Protein AF-A0A7S1CGB6-F1 (afdb_monomer_lite)

Radius of gyration: 16.1 Å; chains: 1; bounding box: 37×30×49 Å

Secondary structure (DSSP, 8-state):
----TTTTT-SPPP---TTSS-HHHHHHHHHHHHHHHHHHS----B-HHHHHHH-SSS-GGG---HHHHHHHHHHHTSEEBTTTS---TTTTS-----TT--SSS-----SS--PPPPGGGGG--EES--S---PPPS-HHHHHTT-

Organism: NCBI:txid1486930

Foldseek 3Di:
DDDDLVVVVLFDPDDDQAPFALVLLVVQQRQLQSVLCLVPVDRFAFDSQLCLQAQQQFARRHHDHNVSSQVVCLVVQATAGCVQPPDDVNVVNDHRQAPPDDDDRSDDDDPPDGHHHRPVNVVGDGDRGDNDDDDPDPDPVVVVVSD

InterPro domains:
  IPR000169 Cysteine peptidase, cysteine active site [PS00139] (17-28)
  IPR000668 Peptidase C1A, papain C-terminal [PF00112] (4-138)
  IPR000668 Peptidase C1A, papain C-terminal [SM00645] (1-131)
  IPR013128 Peptidase C1A [PTHR12411] (4-136)
  IPR038765 Papain-like cysteine peptidase superfamily [SSF54001] (3-130)

pLDDT: mean 78.72, std 16.71, range [42.28, 97.88]

Structure (mmCIF, N/CA/C/O backbone):
data_AF-A0A7S1CGB6-F1
#
_entry.id   AF-A0A7S1CGB6-F1
#
loop_
_atom_site.group_PDB
_atom_site.id
_atom_site.type_symbol
_atom_site.label_atom_id
_atom_site.label_alt_id
_atom_site.label_comp_id
_atom_site.label_asym_id
_atom_site.label_entity_id
_atom_site.label_seq_id
_atom_site.pdbx_PDB_ins_code
_atom_site.Cartn_x
_atom_site.Cartn_y
_atom_site.Cartn_z
_atom_site.occupancy
_atom_site.B_iso_or_equiv
_atom_site.auth_seq_id
_atom_site.auth_comp_id
_atom_site.auth_asym_id
_atom_site.auth_atom_id
_atom_site.pdbx_PDB_model_num
ATOM 1 N N . ALA A 1 1 ? -8.938 12.361 27.024 1.00 67.75 1 ALA A N 1
ATOM 2 C CA . ALA A 1 1 ? -9.051 10.953 26.597 1.00 67.75 1 ALA A CA 1
ATOM 3 C C . ALA A 1 1 ? -8.016 10.731 25.507 1.00 67.75 1 ALA A C 1
ATOM 5 O O . ALA A 1 1 ? -7.739 11.686 24.797 1.00 67.75 1 ALA A O 1
ATOM 6 N N . PHE A 1 2 ? -7.416 9.547 25.440 1.00 73.81 2 PHE A N 1
ATOM 7 C CA . PHE A 1 2 ? -6.453 9.165 24.403 1.00 73.81 2 PHE A CA 1
ATOM 8 C C . PHE A 1 2 ? -7.144 8.182 23.454 1.00 73.81 2 PHE A C 1
ATOM 10 O O . PHE A 1 2 ? -7.940 7.363 23.919 1.00 73.81 2 PHE A O 1
ATOM 17 N N . LEU A 1 3 ? -6.884 8.298 22.153 1.00 80.88 3 LEU A N 1
ATOM 18 C CA . LEU A 1 3 ? -7.487 7.455 21.127 1.00 80.88 3 LEU A CA 1
ATOM 19 C C . LEU A 1 3 ? -6.487 6.398 20.634 1.00 80.88 3 LEU A C 1
ATOM 21 O O . LEU A 1 3 ? -5.438 6.737 20.099 1.00 80.88 3 LEU A O 1
ATOM 25 N N . ASN A 1 4 ? -6.844 5.113 20.742 1.00 86.25 4 ASN A N 1
ATOM 26 C CA . ASN A 1 4 ? -6.055 4.003 20.200 1.00 86.25 4 ASN A CA 1
ATOM 27 C C . ASN A 1 4 ? -6.819 3.260 19.097 1.00 86.25 4 ASN A C 1
ATOM 29 O O . ASN A 1 4 ? -7.701 2.453 19.382 1.00 86.25 4 ASN A O 1
ATOM 33 N N . TRP A 1 5 ? -6.454 3.485 17.835 1.00 88.19 5 TRP A N 1
ATOM 34 C CA . TRP A 1 5 ? -7.093 2.832 16.688 1.00 88.19 5 TRP A CA 1
ATOM 35 C C . TRP A 1 5 ? -6.955 1.310 16.662 1.00 88.19 5 TRP A C 1
ATOM 37 O O . TRP A 1 5 ? -7.847 0.629 16.157 1.00 88.19 5 TRP A O 1
ATOM 47 N N . THR A 1 6 ? -5.880 0.771 17.235 1.00 91.94 6 THR A N 1
ATOM 48 C CA . THR A 1 6 ? -5.677 -0.677 17.334 1.00 91.94 6 THR A CA 1
ATOM 49 C C . THR A 1 6 ? -6.714 -1.303 18.263 1.00 91.94 6 THR A C 1
ATOM 51 O O . THR A 1 6 ? -7.324 -2.309 17.915 1.00 91.94 6 THR A O 1
ATOM 54 N N . GLU A 1 7 ? -6.989 -0.673 19.410 1.00 91.00 7 GLU A N 1
ATOM 55 C CA . GLU A 1 7 ? -8.046 -1.116 20.337 1.00 91.00 7 GLU A CA 1
ATOM 56 C C . GLU A 1 7 ? -9.452 -0.958 19.743 1.00 91.00 7 GLU A C 1
ATOM 58 O O . GLU A 1 7 ? -10.358 -1.704 20.102 1.00 91.00 7 GLU A O 1
ATOM 63 N N . GLN A 1 8 ? -9.630 -0.025 18.803 1.00 88.56 8 GLN A N 1
ATOM 64 C CA . GLN A 1 8 ? -10.879 0.148 18.055 1.00 88.56 8 GLN A CA 1
ATOM 65 C C . GLN A 1 8 ? -11.043 -0.858 16.901 1.00 88.56 8 GLN A C 1
ATOM 67 O O . GLN A 1 8 ? -12.071 -0.837 16.229 1.00 88.56 8 GLN A O 1
ATOM 72 N N . GLY A 1 9 ? -10.053 -1.723 16.646 1.00 90.94 9 GLY A N 1
ATOM 73 C CA . GLY A 1 9 ? -10.088 -2.704 15.557 1.00 90.94 9 GLY A CA 1
ATOM 74 C C . GLY A 1 9 ? -9.845 -2.117 14.163 1.00 90.94 9 GLY A C 1
ATOM 75 O O . GLY A 1 9 ? -10.137 -2.779 13.174 1.00 90.94 9 GLY A O 1
ATOM 76 N N . ALA A 1 10 ? -9.311 -0.895 14.071 1.00 91.31 10 ALA A N 1
ATOM 77 C CA . ALA A 1 10 ? -9.093 -0.181 12.809 1.00 91.31 10 ALA A CA 1
ATOM 78 C C . ALA A 1 10 ? -7.680 -0.361 12.223 1.00 91.31 10 ALA A C 1
ATOM 80 O O . ALA A 1 10 ? -7.328 0.321 11.264 1.00 91.31 10 ALA A O 1
ATOM 81 N N . VAL A 1 11 ? -6.853 -1.223 12.821 1.00 94.81 11 VAL A N 1
ATOM 82 C CA . VAL A 1 11 ? -5.447 -1.425 12.443 1.00 94.81 11 VAL A CA 1
ATOM 83 C C . VAL A 1 11 ? -5.205 -2.916 12.251 1.00 94.81 11 VAL A C 1
ATOM 85 O O . VAL A 1 11 ? -5.482 -3.712 13.151 1.00 94.81 11 VAL A O 1
ATOM 88 N N . THR A 1 12 ? -4.709 -3.302 11.076 1.00 95.94 12 THR A N 1
ATOM 89 C CA . THR A 1 12 ? -4.321 -4.687 10.774 1.00 95.94 12 THR A CA 1
ATOM 90 C C . THR A 1 12 ? -3.123 -5.126 11.622 1.00 95.94 12 THR A C 1
ATOM 92 O O . THR A 1 12 ? -2.436 -4.290 12.215 1.00 95.94 12 THR A O 1
ATOM 95 N N . PRO A 1 13 ? -2.812 -6.435 11.682 1.00 96.88 13 PRO A N 1
ATOM 96 C CA . PRO A 1 13 ? -1.550 -6.891 12.251 1.00 96.88 13 PRO A CA 1
ATOM 97 C C . PRO A 1 13 ? -0.346 -6.171 11.632 1.00 96.88 13 PRO A C 1
ATOM 99 O O . PRO A 1 13 ? -0.371 -5.784 10.462 1.00 96.88 13 PRO A O 1
ATOM 102 N N . VAL A 1 14 ? 0.715 -6.019 12.425 1.00 96.50 14 VAL A N 1
ATOM 103 C CA . VAL A 1 14 ? 1.993 -5.473 11.954 1.00 96.50 14 VAL A CA 1
ATOM 104 C C . VAL A 1 14 ? 2.534 -6.353 10.823 1.00 96.50 14 VAL A C 1
ATOM 106 O O . VAL A 1 14 ? 2.574 -7.576 10.961 1.00 96.50 14 VAL A O 1
ATOM 109 N N . LYS A 1 15 ? 2.960 -5.719 9.727 1.00 95.75 15 LYS A N 1
ATOM 110 C CA . LYS A 1 15 ? 3.550 -6.362 8.545 1.00 95.75 15 LYS A CA 1
ATOM 111 C C . LYS A 1 15 ? 5.062 -6.066 8.458 1.00 95.75 15 LYS A C 1
ATOM 113 O O . LYS A 1 15 ? 5.546 -5.165 9.144 1.00 95.75 15 LYS A O 1
ATOM 118 N N . ASP A 1 16 ? 5.797 -6.803 7.619 1.00 95.75 16 ASP A N 1
ATOM 119 C CA . ASP A 1 16 ? 7.249 -6.640 7.414 1.00 95.75 16 ASP A CA 1
ATOM 120 C C . ASP A 1 16 ? 7.569 -6.318 5.946 1.00 95.75 16 ASP A C 1
ATOM 122 O O . ASP A 1 16 ? 7.330 -7.126 5.049 1.00 95.75 16 ASP A O 1
ATOM 126 N N . GLN A 1 17 ? 8.121 -5.127 5.702 1.00 93.00 17 GLN A N 1
ATOM 127 C CA . GLN A 1 17 ? 8.501 -4.683 4.360 1.00 93.00 17 GLN A CA 1
ATOM 128 C C . GLN A 1 17 ? 9.827 -5.288 3.871 1.00 93.00 17 GLN A C 1
ATOM 130 O O . GLN A 1 17 ? 10.140 -5.174 2.684 1.00 93.00 17 GLN A O 1
ATOM 135 N N . GLY A 1 18 ? 10.612 -5.916 4.749 1.00 92.88 18 GLY A N 1
ATOM 136 C CA . GLY A 1 18 ? 11.963 -6.381 4.458 1.00 92.88 18 GLY A CA 1
ATOM 137 C C . GLY A 1 18 ? 12.970 -5.234 4.330 1.00 92.88 18 GLY A C 1
ATOM 138 O O . GLY A 1 18 ? 12.861 -4.193 4.976 1.00 92.88 18 GLY A O 1
ATOM 139 N N . THR A 1 19 ? 13.987 -5.419 3.490 1.00 87.50 19 THR A N 1
ATOM 140 C CA . THR A 1 19 ? 15.095 -4.455 3.320 1.00 87.50 19 THR A CA 1
ATOM 141 C C . THR A 1 19 ? 14.895 -3.477 2.160 1.00 87.50 19 THR A C 1
ATOM 143 O O . THR A 1 19 ? 15.791 -2.687 1.858 1.00 87.50 19 THR A O 1
ATOM 146 N N . VAL A 1 20 ? 13.733 -3.517 1.506 1.00 86.25 20 VAL A N 1
ATOM 147 C CA . VAL A 1 20 ? 13.410 -2.690 0.338 1.00 86.25 20 VAL A CA 1
ATOM 148 C C . VAL A 1 20 ? 12.700 -1.389 0.722 1.00 86.25 20 VAL A C 1
ATOM 150 O O . VAL A 1 20 ? 12.086 -1.266 1.783 1.00 86.25 20 VAL A O 1
ATOM 153 N N . GLY A 1 21 ? 12.762 -0.400 -0.167 1.00 89.81 21 GLY A N 1
ATOM 154 C CA . GLY A 1 21 ? 12.162 0.925 -0.019 1.00 89.81 21 GLY A CA 1
ATOM 155 C C . GLY A 1 21 ? 10.664 0.977 -0.321 1.00 89.81 21 GLY A C 1
ATOM 156 O O . GLY A 1 21 ? 10.220 1.914 -0.971 1.00 89.81 21 GLY A O 1
ATOM 157 N N . SER A 1 22 ? 9.878 0.002 0.136 1.00 93.75 22 SER A N 1
ATOM 158 C CA . SER A 1 22 ? 8.421 -0.063 -0.079 1.00 93.75 22 SER A CA 1
ATOM 159 C C . SER A 1 22 ? 7.595 0.574 1.049 1.00 93.75 22 SER A C 1
ATOM 161 O O . SER A 1 22 ? 6.371 0.518 1.014 1.00 93.75 22 SER A O 1
ATOM 163 N N . CYS A 1 23 ? 8.220 1.229 2.039 1.00 96.69 23 CYS A N 1
ATOM 164 C CA . CYS A 1 23 ? 7.528 1.831 3.195 1.00 96.69 23 CYS A CA 1
ATOM 165 C C . CYS A 1 23 ? 6.382 2.785 2.818 1.00 96.69 23 CYS A C 1
ATOM 167 O O . CYS A 1 23 ? 5.400 2.908 3.549 1.00 96.69 23 CYS A O 1
ATOM 169 N N . TRP A 1 24 ? 6.494 3.453 1.672 1.00 96.25 24 TRP A N 1
ATOM 170 C CA . TRP A 1 24 ? 5.459 4.322 1.123 1.00 96.25 24 TRP A CA 1
ATOM 171 C C . TRP A 1 24 ? 4.173 3.549 0.802 1.00 96.25 24 TRP A C 1
ATOM 173 O O . TRP A 1 24 ? 3.086 4.046 1.098 1.00 96.25 24 TRP A O 1
ATOM 183 N N . ALA A 1 25 ? 4.283 2.321 0.286 1.00 96.31 25 ALA A N 1
ATOM 184 C CA . ALA A 1 25 ? 3.150 1.444 0.017 1.00 96.31 25 ALA A CA 1
ATOM 185 C C . ALA A 1 25 ? 2.478 1.012 1.328 1.00 96.31 25 ALA A C 1
ATOM 187 O O . ALA A 1 25 ? 1.278 1.217 1.474 1.00 96.31 25 ALA A O 1
ATOM 188 N N . PHE A 1 26 ? 3.257 0.559 2.320 1.00 97.88 26 PHE A N 1
ATOM 189 C CA . PHE A 1 26 ? 2.760 0.179 3.656 1.00 97.88 26 PHE A CA 1
ATOM 190 C C . PHE A 1 26 ? 2.069 1.342 4.380 1.00 97.88 26 PHE A C 1
ATOM 192 O O . PHE A 1 26 ? 1.013 1.186 4.990 1.00 97.88 26 PHE A O 1
ATOM 199 N N . SER A 1 27 ? 2.643 2.546 4.300 1.00 96.31 27 SER A N 1
ATOM 200 C CA . SER A 1 27 ? 2.018 3.745 4.865 1.00 96.31 27 SER A CA 1
ATOM 201 C C . SER A 1 27 ? 0.697 4.093 4.172 1.00 96.31 27 SER A C 1
ATOM 203 O O . SER A 1 27 ? -0.181 4.687 4.801 1.00 96.31 27 SER A O 1
ATOM 205 N N . THR A 1 28 ? 0.573 3.784 2.883 1.00 95.81 28 THR A N 1
ATOM 206 C CA . THR A 1 28 ? -0.616 4.076 2.076 1.00 95.81 28 THR A CA 1
ATOM 207 C C . THR A 1 28 ? -1.722 3.074 2.372 1.00 95.81 28 THR A C 1
ATOM 209 O O . THR A 1 28 ? -2.834 3.485 2.706 1.00 95.81 28 THR A O 1
ATOM 212 N N . THR A 1 29 ? -1.422 1.774 2.303 1.00 96.44 29 THR A N 1
ATOM 213 C CA . THR A 1 29 ? -2.376 0.701 2.608 1.00 96.44 29 THR A CA 1
ATOM 214 C C . THR A 1 29 ? -2.901 0.846 4.027 1.00 96.44 29 THR A C 1
ATOM 216 O O . THR A 1 29 ? -4.106 1.006 4.178 1.00 96.44 29 THR A O 1
ATOM 219 N N . GLY A 1 30 ? -2.039 0.966 5.043 1.00 95.25 30 GLY A N 1
ATOM 220 C CA . GLY A 1 30 ? -2.476 1.103 6.439 1.00 95.25 30 GLY A CA 1
ATOM 221 C C . GLY A 1 30 ? -3.420 2.288 6.681 1.00 95.25 30 GLY A C 1
ATOM 222 O O . GLY A 1 30 ? -4.368 2.202 7.464 1.00 95.25 30 GLY A O 1
ATOM 223 N N . ASN A 1 31 ? -3.224 3.400 5.963 1.00 93.62 31 ASN A N 1
ATOM 224 C CA . ASN A 1 31 ? -4.149 4.528 6.023 1.00 93.62 31 ASN A CA 1
ATOM 225 C C . ASN A 1 31 ? -5.516 4.191 5.403 1.00 93.62 31 ASN A C 1
ATOM 227 O O . ASN A 1 31 ? -6.556 4.436 6.022 1.00 93.62 31 ASN A O 1
ATOM 231 N N . ILE A 1 32 ? -5.511 3.626 4.193 1.00 93.56 32 ILE A N 1
ATOM 232 C CA . ILE A 1 32 ? -6.731 3.247 3.473 1.00 93.56 32 ILE A CA 1
ATOM 233 C C . ILE A 1 32 ? -7.506 2.185 4.254 1.00 93.56 32 ILE A C 1
ATOM 235 O O . ILE A 1 32 ? -8.719 2.313 4.377 1.00 93.56 32 ILE A O 1
ATOM 239 N N . GLU A 1 33 ? -6.832 1.177 4.805 1.00 94.62 33 GLU A N 1
ATOM 240 C CA . GLU A 1 33 ? -7.425 0.119 5.629 1.00 94.62 33 GLU A CA 1
ATOM 241 C C . GLU A 1 33 ? -8.172 0.717 6.833 1.00 94.62 33 GLU A C 1
ATOM 243 O O . GLU A 1 33 ? -9.342 0.402 7.062 1.00 94.62 33 GLU A O 1
ATOM 248 N N . GLY A 1 34 ? -7.553 1.665 7.547 1.00 91.69 34 GLY A N 1
ATOM 249 C CA . GLY A 1 34 ? -8.193 2.359 8.667 1.00 91.69 34 GLY A CA 1
ATOM 250 C C . GLY A 1 34 ? -9.394 3.218 8.247 1.00 91.69 34 GLY A C 1
ATOM 251 O O . GLY A 1 34 ? -10.443 3.198 8.896 1.00 91.69 34 GLY A O 1
ATOM 252 N N . GLN A 1 35 ? -9.290 3.950 7.132 1.00 89.19 35 GLN A N 1
ATOM 253 C CA . GLN A 1 35 ? -10.422 4.707 6.575 1.00 89.19 35 GLN A CA 1
ATOM 254 C C . GLN A 1 35 ? -11.561 3.790 6.111 1.00 89.19 35 GLN A C 1
ATOM 256 O O . GLN A 1 35 ? -12.740 4.095 6.318 1.00 89.19 35 GLN A O 1
ATOM 261 N N . TRP A 1 36 ? -11.216 2.655 5.507 1.00 88.38 36 TRP A N 1
ATOM 262 C CA . TRP A 1 36 ? -12.162 1.643 5.065 1.00 88.38 36 TRP A CA 1
ATOM 263 C C . TRP A 1 36 ? -12.929 1.061 6.251 1.00 88.38 36 TRP A C 1
ATOM 265 O O . TRP A 1 36 ? -14.164 1.062 6.229 1.00 88.38 36 TRP A O 1
ATOM 275 N N . PHE A 1 37 ? -12.215 0.688 7.318 1.00 90.25 37 PHE A N 1
ATOM 276 C CA . PHE A 1 37 ? -12.806 0.225 8.570 1.00 90.25 37 PHE A CA 1
ATOM 277 C C . PHE A 1 37 ? -13.752 1.263 9.173 1.00 90.25 37 PHE A C 1
ATOM 279 O O . PHE A 1 37 ? -14.865 0.934 9.575 1.00 90.25 37 PHE A O 1
ATOM 286 N N . LEU A 1 38 ? -13.367 2.539 9.203 1.00 85.94 38 LEU A N 1
ATOM 287 C CA . LEU A 1 38 ? -14.223 3.581 9.770 1.00 85.94 38 LEU A CA 1
ATOM 288 C C . LEU A 1 38 ? -15.584 3.682 9.085 1.00 85.94 38 LEU A C 1
ATOM 290 O O . LEU A 1 38 ? -16.597 3.867 9.770 1.00 85.94 38 LEU A O 1
ATOM 294 N N . LYS A 1 39 ? -15.593 3.540 7.758 1.00 84.88 39 LYS A N 1
ATOM 295 C CA . LYS A 1 39 ? -16.787 3.661 6.923 1.00 84.88 39 LYS A CA 1
ATOM 296 C C . LYS A 1 39 ? -17.624 2.380 6.877 1.00 84.88 39 LYS A C 1
ATOM 298 O O . LYS A 1 39 ? -18.847 2.478 6.904 1.00 84.88 39 LYS A O 1
ATOM 303 N N . HIS A 1 40 ? -16.994 1.209 6.812 1.00 85.62 40 HIS A N 1
ATOM 304 C CA . HIS A 1 40 ? -17.687 -0.066 6.564 1.00 85.62 40 HIS A CA 1
ATOM 305 C C . HIS A 1 40 ? -17.730 -0.992 7.782 1.00 85.62 40 HIS A C 1
ATOM 307 O O . HIS A 1 40 ? -18.460 -1.977 7.767 1.00 85.62 40 HIS A O 1
ATOM 313 N N . LYS A 1 41 ? -16.990 -0.660 8.847 1.00 87.75 41 LYS A N 1
ATOM 314 C CA . LYS A 1 41 ? -16.818 -1.471 10.065 1.00 87.75 41 LYS A CA 1
ATOM 315 C C . LYS A 1 41 ? -16.234 -2.862 9.797 1.00 87.75 41 LYS A C 1
ATOM 317 O O . LYS A 1 41 ? -16.392 -3.770 10.606 1.00 87.75 41 LYS A O 1
ATOM 322 N N . GLU A 1 42 ? -15.530 -2.999 8.679 1.00 89.06 42 GLU A N 1
ATOM 323 C CA . GLU A 1 42 ? -14.830 -4.206 8.263 1.00 89.06 42 GLU A CA 1
ATOM 324 C C . GLU A 1 42 ? -13.347 -3.882 8.090 1.00 89.06 42 GLU A C 1
ATOM 326 O O . GLU A 1 42 ? -12.991 -2.940 7.379 1.00 89.06 42 GLU A O 1
ATOM 331 N N . LEU A 1 43 ? -12.487 -4.633 8.782 1.00 92.50 43 LEU A N 1
ATOM 332 C CA . LEU A 1 43 ? -11.043 -4.477 8.674 1.00 92.50 43 LEU A CA 1
ATOM 333 C C . LEU A 1 43 ? -10.536 -5.401 7.568 1.00 92.50 43 LEU A C 1
ATOM 335 O O . LEU A 1 43 ? -10.489 -6.619 7.736 1.00 92.50 43 LEU A O 1
ATOM 339 N N . THR A 1 44 ? -10.153 -4.807 6.446 1.00 94.38 44 THR A N 1
ATOM 340 C CA . THR A 1 44 ? -9.683 -5.520 5.257 1.00 94.38 44 THR A CA 1
ATOM 341 C C . THR A 1 44 ? -8.200 -5.239 5.073 1.00 94.38 44 THR A C 1
ATOM 343 O O . THR A 1 44 ? -7.834 -4.076 4.986 1.00 94.38 44 THR A O 1
ATOM 346 N N . SER A 1 45 ? -7.360 -6.274 4.991 1.00 97.06 45 SER A N 1
ATOM 347 C CA . SER A 1 45 ? -5.933 -6.115 4.674 1.00 97.06 45 SER A CA 1
ATOM 348 C C . SER A 1 45 ? -5.746 -5.930 3.168 1.00 97.06 45 SER A C 1
ATOM 350 O O . SER A 1 45 ? -6.126 -6.806 2.388 1.00 97.06 45 SER A O 1
ATOM 352 N N . LEU A 1 46 ? -5.155 -4.813 2.759 1.00 97.19 46 LEU A N 1
ATOM 353 C CA . LEU A 1 46 ? -4.897 -4.429 1.372 1.00 97.19 46 LEU A CA 1
ATOM 354 C C . LEU A 1 46 ? -3.460 -4.760 0.960 1.00 97.19 46 LEU A C 1
ATOM 356 O O . LEU A 1 46 ? -2.582 -4.874 1.810 1.00 97.19 46 LEU A O 1
ATOM 360 N N . SER A 1 47 ? -3.254 -4.918 -0.348 1.00 95.81 47 SER A N 1
ATOM 361 C CA . SER A 1 47 ? -1.977 -5.318 -0.940 1.00 95.81 47 SER A CA 1
ATOM 362 C C . SER A 1 47 ? -1.022 -4.140 -1.103 1.00 95.81 47 SER A C 1
ATOM 364 O O . SER A 1 47 ? -1.256 -3.235 -1.911 1.00 95.81 47 SER A O 1
ATOM 366 N N . GLU A 1 48 ? 0.098 -4.183 -0.387 1.00 96.25 48 GLU A N 1
ATOM 367 C CA . GLU A 1 48 ? 1.232 -3.293 -0.636 1.00 96.25 48 GLU A CA 1
ATOM 368 C C . GLU A 1 48 ? 1.919 -3.613 -1.962 1.00 96.25 48 GLU A C 1
ATOM 370 O O . GLU A 1 48 ? 2.356 -2.708 -2.674 1.00 96.25 48 GLU A O 1
ATOM 375 N N . GLU A 1 49 ? 1.994 -4.897 -2.313 1.00 92.62 49 GLU A N 1
ATOM 376 C CA . GLU A 1 49 ? 2.673 -5.356 -3.523 1.00 92.62 49 GLU A CA 1
ATOM 377 C C . GLU A 1 49 ? 2.025 -4.787 -4.780 1.00 92.62 49 GLU A C 1
ATOM 379 O O . GLU A 1 49 ? 2.727 -4.412 -5.709 1.00 92.62 49 GLU A O 1
ATOM 384 N N . TYR A 1 50 ? 0.699 -4.635 -4.803 1.00 91.38 50 TYR A N 1
ATOM 385 C CA . TYR A 1 50 ? 0.021 -4.012 -5.933 1.00 91.38 50 TYR A CA 1
ATOM 386 C C . TYR A 1 50 ? 0.464 -2.558 -6.145 1.00 91.38 50 TYR A C 1
ATOM 388 O O . TYR A 1 50 ? 0.607 -2.128 -7.284 1.00 91.38 50 TYR A O 1
ATOM 396 N N . LEU A 1 51 ? 0.732 -1.795 -5.080 1.00 92.12 51 LEU A N 1
ATOM 397 C CA . LEU A 1 51 ? 1.312 -0.456 -5.225 1.00 92.12 51 LEU A CA 1
ATOM 398 C C . LEU A 1 51 ? 2.749 -0.545 -5.750 1.00 92.12 51 LEU A C 1
ATOM 400 O O . LEU A 1 51 ? 3.089 0.151 -6.703 1.00 92.12 51 LEU A O 1
ATOM 404 N N . VAL A 1 52 ? 3.559 -1.446 -5.187 1.00 89.88 52 VAL A N 1
ATOM 405 C CA . VAL A 1 52 ? 4.958 -1.661 -5.596 1.00 89.88 52 VAL A CA 1
ATOM 406 C C . VAL A 1 52 ? 5.081 -2.078 -7.068 1.00 89.88 52 VAL A C 1
ATOM 408 O O . VAL A 1 52 ? 5.982 -1.603 -7.760 1.00 89.88 52 VAL A O 1
ATOM 411 N N . ASP A 1 53 ? 4.182 -2.938 -7.549 1.00 85.12 53 ASP A N 1
ATOM 412 C CA . ASP A 1 53 ? 4.179 -3.488 -8.906 1.00 85.12 53 ASP A CA 1
ATOM 413 C C . ASP A 1 53 ? 3.510 -2.572 -9.941 1.00 85.12 53 ASP A C 1
ATOM 415 O O . ASP A 1 53 ? 3.863 -2.618 -11.127 1.00 85.12 53 ASP A O 1
ATOM 419 N N . CYS A 1 54 ? 2.490 -1.807 -9.532 1.00 85.81 54 CYS A N 1
ATOM 420 C CA . CYS A 1 54 ? 1.527 -1.225 -10.467 1.00 85.81 54 CYS A CA 1
ATOM 421 C C . CYS A 1 54 ? 1.412 0.294 -10.431 1.00 85.81 54 CYS A C 1
ATOM 423 O O . CYS A 1 54 ? 0.867 0.832 -11.402 1.00 85.81 54 CYS A O 1
ATOM 425 N N . ASP A 1 55 ? 1.883 0.978 -9.381 1.00 88.19 55 ASP A N 1
ATOM 426 C CA . ASP A 1 55 ? 1.950 2.441 -9.384 1.00 88.19 55 ASP A CA 1
ATOM 427 C C . ASP A 1 55 ? 3.050 2.891 -10.358 1.00 88.19 55 ASP A C 1
ATOM 429 O O . ASP A 1 55 ? 4.231 2.643 -10.112 1.00 88.19 55 ASP A O 1
ATOM 433 N N . PRO A 1 56 ? 2.698 3.544 -11.481 1.00 83.25 56 PRO A N 1
ATOM 434 C CA . PRO A 1 56 ? 3.686 3.947 -12.471 1.00 83.25 56 PRO A CA 1
ATOM 435 C C . PRO A 1 56 ? 4.448 5.221 -12.075 1.00 83.25 56 PRO A C 1
ATOM 437 O O . PRO A 1 56 ? 5.370 5.617 -12.785 1.00 83.25 56 PRO A O 1
ATOM 440 N N . THR A 1 57 ? 4.009 5.909 -11.019 1.00 86.12 57 THR A N 1
ATOM 441 C CA . THR A 1 57 ? 4.522 7.221 -10.601 1.00 86.12 57 THR A CA 1
ATOM 442 C C . THR A 1 57 ? 5.694 7.079 -9.642 1.00 86.12 57 THR A C 1
ATOM 444 O O . THR A 1 57 ? 6.636 7.870 -9.689 1.00 86.12 57 THR A O 1
ATOM 447 N N . ASP A 1 58 ? 5.614 6.082 -8.764 1.00 87.00 58 ASP A N 1
ATOM 448 C CA . ASP A 1 58 ? 6.627 5.781 -7.764 1.00 87.00 58 ASP A CA 1
ATOM 449 C C . ASP A 1 58 ? 7.624 4.722 -8.269 1.00 87.00 58 ASP A C 1
ATOM 451 O O . ASP A 1 58 ? 7.506 4.154 -9.356 1.00 87.00 58 ASP A O 1
ATOM 455 N N . CYS A 1 59 ? 8.671 4.481 -7.485 1.00 84.56 59 CYS A N 1
ATOM 456 C CA . CYS A 1 59 ? 9.821 3.672 -7.875 1.00 84.56 59 CYS A CA 1
ATOM 457 C C . CYS A 1 59 ? 9.781 2.240 -7.322 1.00 84.56 59 CYS A C 1
ATOM 459 O O . CYS A 1 59 ? 10.837 1.629 -7.128 1.00 84.56 59 CYS A O 1
ATOM 461 N N . GLY A 1 60 ? 8.597 1.697 -7.027 1.00 84.75 60 GLY A N 1
ATOM 462 C CA . GLY A 1 60 ? 8.451 0.353 -6.468 1.00 84.75 60 GLY A CA 1
ATOM 463 C C . GLY A 1 60 ? 9.312 0.150 -5.213 1.00 84.75 60 GLY A C 1
ATOM 464 O O . GLY A 1 60 ? 9.209 0.886 -4.229 1.00 84.75 60 GLY A O 1
ATOM 465 N N . VAL A 1 61 ? 10.214 -0.833 -5.273 1.00 85.38 61 VAL A N 1
ATOM 466 C CA . VAL A 1 61 ? 11.148 -1.192 -4.188 1.00 85.38 61 VAL A CA 1
ATOM 467 C C . VAL A 1 61 ? 12.257 -0.164 -3.928 1.00 85.38 61 VAL A C 1
ATOM 469 O O . VAL A 1 61 ? 12.977 -0.296 -2.940 1.00 85.38 61 VAL A O 1
ATOM 472 N N . PHE A 1 62 ? 12.425 0.850 -4.781 1.00 84.25 62 PHE A N 1
ATOM 473 C CA . PHE A 1 62 ? 13.459 1.881 -4.619 1.00 84.25 62 PHE A CA 1
ATOM 474 C C . PHE A 1 62 ? 12.955 3.147 -3.914 1.00 84.25 62 PHE A C 1
ATOM 476 O O . PHE A 1 62 ? 13.754 4.033 -3.615 1.00 84.25 62 PHE A O 1
ATOM 483 N N . GLY A 1 63 ? 11.654 3.239 -3.631 1.00 86.12 63 GLY A N 1
ATOM 484 C CA . GLY A 1 63 ? 11.050 4.379 -2.948 1.00 86.12 63 GLY A CA 1
ATOM 485 C C . GLY A 1 63 ? 9.778 4.878 -3.620 1.00 86.12 63 GLY A C 1
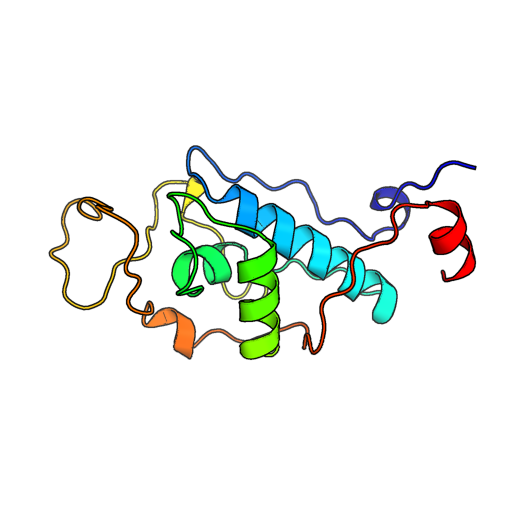ATOM 486 O O . GLY A 1 63 ? 9.422 4.468 -4.720 1.00 86.12 63 GLY A O 1
ATOM 487 N N . GLY A 1 64 ? 9.104 5.799 -2.947 1.00 89.69 64 GLY A N 1
ATOM 488 C CA . GLY A 1 64 ? 7.863 6.394 -3.419 1.00 89.69 64 GLY A CA 1
ATOM 489 C C . GLY A 1 64 ? 7.289 7.351 -2.389 1.00 89.69 64 GLY A C 1
ATOM 490 O O . GLY A 1 64 ? 7.838 7.501 -1.290 1.00 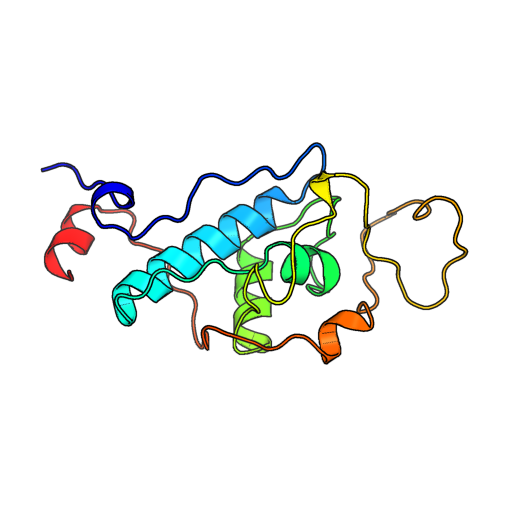89.69 64 GLY A O 1
ATOM 491 N N . TYR A 1 65 ? 6.182 7.998 -2.736 1.00 93.69 65 TYR A N 1
ATOM 492 C CA . TYR A 1 65 ? 5.498 8.935 -1.856 1.00 93.69 65 TYR A CA 1
ATOM 493 C C . TYR A 1 65 ? 4.035 8.529 -1.682 1.00 93.69 65 TYR A C 1
ATOM 495 O O . TYR A 1 65 ? 3.307 8.467 -2.668 1.00 93.69 65 TYR A O 1
ATOM 503 N N . PRO A 1 66 ? 3.531 8.387 -0.439 1.00 94.44 66 PRO A N 1
ATOM 504 C CA . PRO A 1 66 ? 2.140 7.994 -0.205 1.00 94.44 66 PRO A CA 1
ATOM 505 C C . PRO A 1 66 ? 1.096 8.838 -0.951 1.00 94.44 66 PRO A C 1
ATOM 507 O O . PRO A 1 66 ? 0.053 8.333 -1.346 1.00 94.44 66 PRO A O 1
ATOM 510 N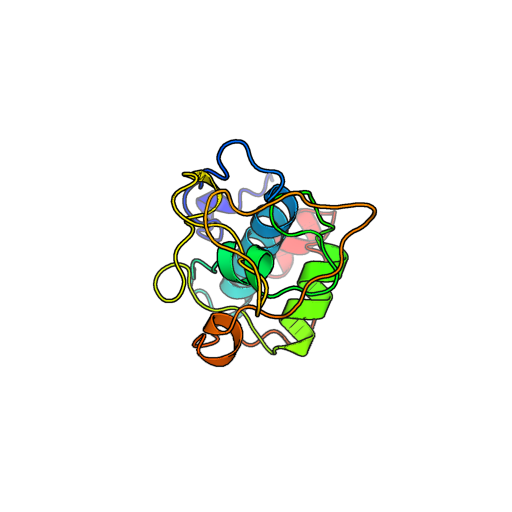 N . VAL A 1 67 ? 1.370 10.126 -1.193 1.00 91.62 67 VAL A N 1
ATOM 511 C CA . VAL A 1 67 ? 0.469 11.003 -1.961 1.00 91.62 67 VAL A CA 1
ATOM 512 C C . VAL A 1 67 ? 0.251 10.532 -3.405 1.00 91.62 67 VAL A C 1
ATO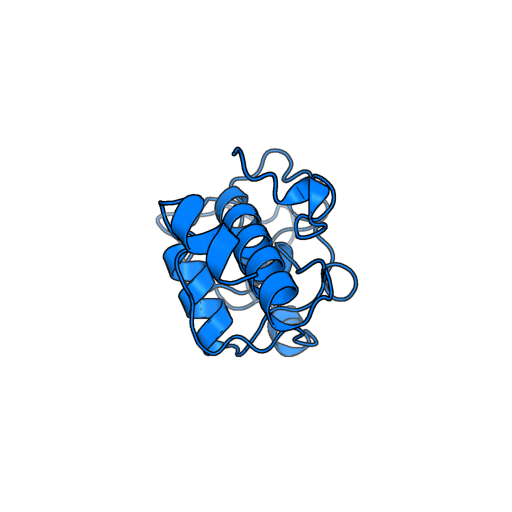M 514 O O . VAL A 1 67 ? -0.874 10.618 -3.900 1.00 91.62 67 VAL A O 1
ATOM 517 N N . ASN A 1 68 ? 1.289 10.003 -4.056 1.00 92.25 68 ASN A N 1
ATOM 518 C CA . ASN A 1 68 ? 1.202 9.446 -5.405 1.00 92.25 68 ASN A CA 1
ATOM 519 C C . ASN A 1 68 ? 0.402 8.141 -5.372 1.00 92.25 68 ASN A C 1
ATOM 521 O O . ASN A 1 68 ? -0.576 8.000 -6.105 1.00 92.25 68 ASN A O 1
ATOM 525 N N . ALA A 1 69 ? 0.724 7.270 -4.417 1.00 93.69 69 ALA A N 1
ATOM 526 C CA . ALA A 1 69 ? 0.033 6.008 -4.190 1.00 93.69 69 ALA A CA 1
ATOM 527 C C . ALA A 1 69 ? -1.473 6.180 -3.919 1.00 93.69 69 ALA A C 1
ATOM 529 O O . ALA A 1 69 ? -2.297 5.444 -4.466 1.00 93.69 69 ALA A O 1
ATOM 530 N N . PHE A 1 70 ? -1.868 7.187 -3.129 1.00 94.25 70 PHE A N 1
ATOM 531 C CA . PHE A 1 70 ? -3.280 7.524 -2.926 1.00 94.25 70 PHE A CA 1
ATOM 532 C C . PHE A 1 70 ? -3.953 7.941 -4.236 1.00 94.25 70 PHE A C 1
ATOM 534 O O . PHE A 1 70 ? -5.060 7.486 -4.528 1.00 94.25 70 PHE A O 1
ATOM 541 N N . ALA A 1 71 ? -3.303 8.794 -5.035 1.00 92.00 71 ALA A N 1
ATOM 542 C CA . ALA A 1 71 ? -3.835 9.224 -6.326 1.00 92.00 71 ALA A CA 1
ATOM 543 C C . ALA A 1 71 ? -3.985 8.040 -7.296 1.00 92.00 71 ALA A C 1
ATOM 545 O O . ALA A 1 71 ? -5.015 7.922 -7.964 1.00 92.00 71 ALA A O 1
ATOM 546 N N . PHE A 1 72 ? -3.007 7.132 -7.320 1.00 91.50 72 PHE A N 1
ATOM 547 C CA . PHE A 1 72 ? -3.064 5.897 -8.093 1.00 91.50 72 PHE A CA 1
ATOM 548 C C . PHE A 1 72 ? -4.221 4.991 -7.647 1.00 91.50 72 PHE A C 1
ATOM 550 O O . PHE A 1 72 ? -5.025 4.575 -8.483 1.00 91.50 72 PHE A O 1
ATOM 557 N N . ALA A 1 73 ? -4.364 4.737 -6.342 1.00 93.00 73 ALA A N 1
ATOM 558 C CA . ALA A 1 73 ? -5.443 3.918 -5.788 1.00 93.00 73 ALA A CA 1
ATOM 559 C C . ALA A 1 73 ? -6.833 4.482 -6.137 1.00 93.00 73 ALA A C 1
ATOM 561 O O . ALA A 1 73 ? -7.726 3.734 -6.537 1.00 93.00 73 ALA A O 1
ATOM 562 N N . ILE A 1 74 ? -7.005 5.809 -6.062 1.00 91.00 74 ILE A N 1
ATOM 563 C CA . ILE A 1 74 ? -8.239 6.493 -6.484 1.00 91.00 74 ILE A CA 1
ATOM 564 C C . ILE A 1 74 ? -8.477 6.308 -7.986 1.00 91.00 74 ILE A C 1
ATOM 566 O O . ILE A 1 74 ? -9.586 5.976 -8.397 1.00 91.00 74 ILE A O 1
ATOM 570 N N . ALA A 1 75 ? -7.448 6.500 -8.816 1.00 89.94 75 ALA A N 1
ATOM 571 C CA . ALA A 1 75 ? -7.563 6.375 -10.268 1.00 89.94 75 ALA A CA 1
ATOM 572 C C . ALA A 1 75 ? -7.892 4.941 -10.717 1.00 89.94 75 ALA A C 1
ATOM 574 O O . ALA A 1 75 ? -8.611 4.752 -11.698 1.00 89.94 75 ALA A O 1
ATOM 575 N N . LYS A 1 76 ? -7.389 3.928 -10.001 1.00 88.31 76 LYS A N 1
ATOM 576 C CA . LYS A 1 76 ? -7.751 2.519 -10.210 1.00 88.31 76 LYS A CA 1
ATOM 577 C C . LYS A 1 76 ? -9.115 2.159 -9.629 1.00 88.31 76 LYS A C 1
ATOM 579 O O . LYS A 1 76 ? -9.694 1.165 -10.052 1.00 88.31 76 LYS A O 1
ATOM 584 N N . GLY A 1 77 ? -9.639 2.976 -8.719 1.00 89.06 77 GLY A N 1
ATOM 585 C CA . GLY A 1 77 ? -10.912 2.745 -8.053 1.00 89.06 77 GLY A CA 1
ATOM 586 C C . GLY A 1 77 ? -10.827 1.719 -6.927 1.00 89.06 77 GLY A C 1
ATOM 587 O O . GLY A 1 77 ? -11.829 1.071 -6.656 1.00 89.06 77 GLY A O 1
ATOM 588 N N . GLY A 1 78 ? -9.666 1.554 -6.286 1.00 90.88 78 GLY A N 1
ATOM 589 C CA . GLY A 1 78 ? -9.453 0.614 -5.181 1.00 90.88 78 GLY A CA 1
ATOM 590 C C . GLY A 1 78 ? -8.090 -0.078 -5.212 1.00 90.88 78 GLY A C 1
ATOM 591 O O . GLY A 1 78 ? -7.267 0.177 -6.094 1.00 90.88 78 GLY A O 1
ATOM 592 N N . LEU A 1 79 ? -7.872 -0.973 -4.246 1.00 94.31 79 LEU A N 1
ATOM 593 C CA . LEU A 1 79 ? -6.680 -1.821 -4.135 1.00 94.31 79 LEU A CA 1
ATOM 594 C C . LEU A 1 79 ? -7.100 -3.279 -3.900 1.00 94.31 79 LEU A C 1
ATOM 596 O O . LEU A 1 79 ? -8.079 -3.525 -3.202 1.00 94.31 79 LEU A O 1
ATOM 600 N N . PRO A 1 80 ? -6.396 -4.277 -4.449 1.00 94.44 80 PRO A N 1
ATOM 601 C CA . PRO A 1 80 ? -6.678 -5.667 -4.112 1.00 94.44 80 PRO A CA 1
ATOM 602 C C . PRO A 1 80 ? -6.359 -5.958 -2.640 1.00 94.44 80 PRO A C 1
ATOM 604 O O . PRO A 1 80 ? -5.632 -5.209 -1.979 1.00 94.44 80 PRO A O 1
ATOM 607 N N . THR A 1 81 ? -6.898 -7.064 -2.125 1.00 95.25 81 THR A N 1
ATOM 608 C CA . THR A 1 81 ? -6.519 -7.543 -0.789 1.00 95.25 81 THR A CA 1
ATOM 609 C C . THR A 1 81 ? -5.132 -8.152 -0.792 1.00 95.25 81 THR A C 1
ATOM 611 O O . THR A 1 81 ? -4.660 -8.648 -1.813 1.00 95.25 81 THR A O 1
ATOM 614 N N . GLU A 1 82 ? -4.520 -8.191 0.386 1.00 95.00 82 GLU A N 1
ATOM 615 C CA . GLU A 1 82 ? -3.276 -8.927 0.610 1.00 95.00 82 GLU A CA 1
ATOM 616 C C . GLU A 1 82 ? -3.425 -10.422 0.274 1.00 95.00 82 GLU A C 1
ATOM 618 O O . GLU A 1 82 ? -2.501 -11.047 -0.228 1.00 95.00 82 GLU A O 1
ATOM 623 N N . ALA A 1 83 ? -4.607 -11.008 0.489 1.00 92.19 83 ALA A N 1
ATOM 624 C CA . ALA A 1 83 ? -4.861 -12.405 0.134 1.00 92.19 83 ALA A CA 1
ATOM 625 C C . ALA A 1 83 ? -4.902 -12.631 -1.389 1.00 92.19 83 ALA A C 1
ATOM 627 O O . ALA A 1 83 ? -4.406 -13.649 -1.872 1.00 92.19 83 ALA A O 1
ATOM 628 N N . ASP A 1 84 ? -5.487 -11.689 -2.136 1.00 88.94 84 ASP A N 1
ATOM 629 C CA . ASP A 1 84 ? -5.612 -11.766 -3.596 1.00 88.94 84 ASP A CA 1
ATOM 630 C C . ASP A 1 84 ? -4.294 -11.401 -4.309 1.00 88.94 84 ASP A C 1
ATOM 632 O O . ASP A 1 84 ? -4.020 -11.905 -5.400 1.00 88.94 84 ASP A O 1
ATOM 636 N N . TYR A 1 85 ? -3.476 -10.531 -3.705 1.00 90.19 85 TYR A N 1
ATOM 637 C CA . TYR A 1 85 ? -2.188 -10.085 -4.243 1.00 90.19 85 TYR A CA 1
ATOM 638 C C . TYR A 1 85 ? -1.132 -9.981 -3.119 1.00 90.19 85 TYR A C 1
ATOM 640 O O . TYR A 1 85 ? -0.873 -8.883 -2.623 1.00 90.19 85 TYR A O 1
ATOM 648 N N . PRO A 1 86 ? -0.518 -11.108 -2.709 1.00 91.50 86 PRO A N 1
ATOM 649 C CA . PRO A 1 86 ? 0.376 -11.149 -1.549 1.00 91.50 86 PRO A CA 1
ATOM 650 C C . PRO A 1 86 ? 1.704 -10.418 -1.745 1.00 91.50 86 PRO A C 1
ATOM 652 O O . PRO A 1 86 ? 2.260 -10.411 -2.846 1.00 91.50 86 PRO A O 1
ATOM 655 N N . TYR A 1 87 ? 2.245 -9.894 -0.647 1.00 92.12 87 TYR A N 1
ATOM 656 C CA . TYR A 1 87 ? 3.561 -9.271 -0.582 1.00 92.12 87 TYR A CA 1
ATOM 657 C C . TYR A 1 87 ? 4.702 -10.280 -0.720 1.00 92.12 87 TYR A C 1
ATOM 659 O O . TYR A 1 87 ? 4.757 -11.298 -0.028 1.00 92.12 87 TYR A O 1
ATOM 667 N N . CYS A 1 88 ? 5.641 -9.986 -1.618 1.00 87.69 88 CYS A N 1
ATOM 668 C CA . CYS A 1 88 ? 6.815 -10.821 -1.890 1.00 87.69 88 CYS A CA 1
ATOM 669 C C . CYS A 1 88 ? 8.087 -10.009 -2.192 1.00 87.69 88 CYS A C 1
ATOM 671 O O . CYS A 1 88 ? 9.188 -10.564 -2.181 1.00 87.69 88 CYS A O 1
ATOM 673 N N . SER A 1 89 ? 7.976 -8.692 -2.397 1.00 86.69 89 SER A N 1
ATOM 674 C CA . SER A 1 89 ? 9.127 -7.819 -2.643 1.00 86.69 89 SER A CA 1
ATOM 675 C C . SER A 1 89 ? 10.104 -7.780 -1.462 1.00 86.69 89 SER A C 1
ATOM 677 O O . SER A 1 89 ? 11.319 -7.710 -1.649 1.00 86.69 89 SER A O 1
ATOM 679 N N . GLY A 1 90 ? 9.596 -7.861 -0.227 1.00 83.94 90 GLY A N 1
ATOM 680 C CA . GLY A 1 90 ? 10.423 -7.812 0.984 1.00 83.94 90 GLY A CA 1
ATOM 681 C C . GLY A 1 90 ? 11.240 -9.072 1.255 1.00 83.94 90 GLY A C 1
ATOM 682 O O . GLY A 1 90 ? 12.286 -8.989 1.899 1.00 83.94 90 GLY A O 1
ATOM 683 N N . THR A 1 91 ? 10.796 -10.226 0.753 1.00 79.62 91 THR A N 1
ATOM 684 C CA . THR A 1 91 ? 11.528 -11.495 0.884 1.00 79.62 91 THR A CA 1
ATOM 685 C C . THR A 1 91 ? 12.567 -11.679 -0.222 1.00 79.62 91 THR A C 1
ATOM 687 O O . THR A 1 91 ? 13.435 -12.543 -0.112 1.00 79.62 91 THR A O 1
ATOM 690 N N . GLY A 1 92 ? 12.511 -10.849 -1.272 1.00 70.69 92 GLY A N 1
ATOM 691 C CA . GLY A 1 92 ? 13.318 -11.000 -2.482 1.00 70.69 92 GLY A CA 1
ATOM 692 C C . GLY A 1 92 ? 12.835 -12.131 -3.396 1.00 70.69 92 GLY A C 1
ATOM 693 O O . GLY A 1 92 ? 13.508 -12.445 -4.377 1.00 70.69 92 GLY A O 1
ATOM 694 N N . ASP A 1 93 ? 11.677 -12.732 -3.095 1.00 69.69 93 ASP A N 1
ATOM 695 C CA . ASP A 1 93 ? 11.078 -13.808 -3.895 1.00 69.69 93 ASP A CA 1
ATOM 696 C C . ASP A 1 93 ? 10.390 -13.273 -5.158 1.00 69.69 93 ASP A C 1
ATOM 698 O O . ASP A 1 93 ? 10.141 -14.018 -6.111 1.00 69.69 93 ASP A O 1
ATOM 702 N N . CYS A 1 94 ? 10.08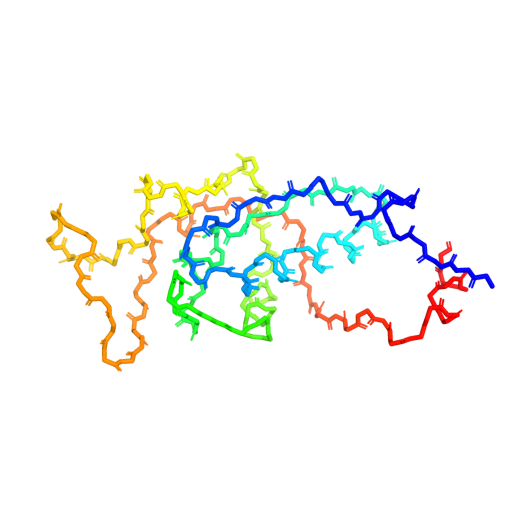6 -11.975 -5.185 1.00 69.88 94 CYS A N 1
ATOM 703 C CA . CYS A 1 94 ? 9.621 -11.283 -6.371 1.00 69.88 94 CYS A CA 1
ATOM 704 C C . CYS A 1 94 ? 10.188 -9.861 -6.437 1.00 69.88 94 CYS A C 1
ATOM 706 O O . CYS A 1 94 ? 10.507 -9.249 -5.426 1.00 69.88 94 CYS A O 1
ATOM 708 N N . TYR A 1 95 ? 10.311 -9.342 -7.652 1.00 63.47 95 TYR A N 1
ATOM 709 C CA . TYR A 1 95 ? 10.507 -7.920 -7.910 1.00 63.47 95 TYR A CA 1
ATOM 710 C C . TYR A 1 95 ? 9.670 -7.557 -9.142 1.00 63.47 95 TYR A C 1
ATOM 712 O O . TYR A 1 95 ? 9.556 -8.409 -10.040 1.00 63.47 95 TYR A O 1
ATOM 720 N N . PRO A 1 96 ? 9.138 -6.324 -9.242 1.00 58.03 96 PRO A N 1
ATOM 721 C CA . PRO A 1 96 ? 8.453 -5.857 -10.440 1.00 58.03 96 PRO A CA 1
ATOM 722 C C . PRO A 1 96 ? 9.369 -6.012 -11.654 1.00 58.03 96 PRO A C 1
ATOM 724 O O . PRO A 1 96 ? 10.357 -5.299 -11.823 1.00 58.03 96 PRO A O 1
ATOM 727 N N . CYS A 1 97 ? 9.069 -6.989 -12.505 1.00 52.06 97 CYS A N 1
ATOM 728 C CA . CYS A 1 97 ? 9.792 -7.192 -13.751 1.00 52.06 97 CYS A CA 1
ATOM 729 C C . CYS A 1 97 ? 9.061 -6.421 -14.849 1.00 52.06 97 CYS A C 1
ATOM 731 O O . CYS A 1 97 ? 7.941 -6.778 -15.214 1.00 52.06 97 CYS A O 1
ATOM 733 N N . MET A 1 98 ? 9.697 -5.372 -15.379 1.00 51.44 98 MET A N 1
ATOM 734 C CA . MET A 1 98 ? 9.188 -4.661 -16.554 1.00 51.44 98 MET A CA 1
ATOM 735 C C . MET A 1 98 ? 9.021 -5.626 -17.736 1.00 51.44 98 MET A C 1
ATOM 737 O O . MET A 1 98 ? 9.815 -6.562 -17.902 1.00 51.44 98 MET A O 1
ATOM 741 N N . ALA A 1 99 ? 8.009 -5.386 -18.575 1.00 43.81 99 ALA A N 1
ATOM 742 C CA . ALA A 1 99 ? 7.867 -6.096 -19.842 1.00 43.81 99 ALA A CA 1
ATOM 743 C C . ALA A 1 99 ? 9.154 -5.932 -20.683 1.00 43.81 99 ALA A C 1
ATOM 745 O O . ALA A 1 99 ? 9.719 -4.845 -20.750 1.00 43.81 99 ALA A O 1
ATOM 746 N N . ASP A 1 100 ? 9.622 -7.033 -21.280 1.00 48.47 100 ASP A N 1
ATOM 747 C CA . ASP A 1 100 ? 10.798 -7.143 -22.167 1.00 48.47 100 ASP A CA 1
ATOM 748 C C . ASP A 1 100 ? 12.216 -7.181 -21.537 1.00 48.47 100 ASP A C 1
ATOM 750 O O . ASP A 1 100 ? 13.209 -7.170 -22.267 1.00 48.47 100 ASP A O 1
ATOM 754 N N . HIS A 1 101 ? 12.374 -7.341 -20.214 1.00 46.19 101 HIS A N 1
ATOM 755 C CA . HIS A 1 101 ? 13.706 -7.458 -19.577 1.00 46.19 101 HIS A CA 1
ATOM 756 C C . HIS A 1 101 ? 14.292 -8.895 -19.529 1.00 46.19 101 HIS A C 1
ATOM 758 O O . HIS A 1 101 ? 13.571 -9.871 -19.330 1.00 46.19 101 HIS A O 1
ATOM 764 N N . ASN A 1 102 ? 15.628 -9.026 -19.643 1.00 46.69 102 ASN A N 1
ATOM 765 C CA . ASN A 1 102 ? 16.430 -10.250 -19.403 1.00 46.69 102 ASN A CA 1
ATOM 766 C C . ASN A 1 102 ? 16.797 -10.346 -17.895 1.00 46.69 102 ASN A C 1
ATOM 768 O O . ASN A 1 102 ? 17.649 -9.596 -17.427 1.00 46.69 102 ASN A O 1
ATOM 772 N N . LYS A 1 103 ? 15.976 -10.970 -17.035 1.00 48.59 103 LYS A N 1
ATOM 773 C CA . LYS A 1 103 ? 15.780 -12.396 -16.651 1.00 48.59 103 LYS A CA 1
ATOM 774 C C . LYS A 1 103 ? 16.721 -13.033 -15.610 1.00 48.59 103 LYS A C 1
ATOM 776 O O . LYS A 1 103 ? 16.307 -14.040 -15.050 1.00 48.59 103 LYS A O 1
ATOM 781 N N . THR A 1 104 ? 17.891 -12.483 -15.262 1.00 42.28 104 THR A N 1
ATOM 782 C CA . THR A 1 104 ? 18.799 -13.160 -14.290 1.00 42.28 104 THR A CA 1
ATOM 783 C C . THR A 1 104 ? 19.113 -12.429 -12.979 1.00 42.28 104 THR A C 1
ATOM 785 O O . THR A 1 104 ? 19.721 -13.050 -12.114 1.00 42.28 104 THR A O 1
ATOM 788 N N . GLN A 1 105 ? 18.680 -11.179 -12.765 1.00 45.03 105 GLN A N 1
ATOM 789 C CA . GLN A 1 105 ? 18.905 -10.459 -11.489 1.00 45.03 105 GLN A CA 1
ATOM 790 C C . GLN A 1 105 ? 17.816 -9.445 -11.065 1.00 45.03 105 GLN A C 1
ATOM 792 O O . GLN A 1 105 ? 18.004 -8.805 -10.043 1.00 45.03 105 GLN A O 1
ATOM 797 N N . CYS A 1 106 ? 16.716 -9.244 -11.809 1.00 52.88 106 CYS A N 1
ATOM 798 C CA . CYS A 1 106 ? 15.872 -8.030 -11.678 1.00 52.88 106 CYS A CA 1
ATOM 799 C C . CYS A 1 106 ? 16.658 -6.735 -12.012 1.00 52.88 106 CYS A C 1
ATOM 801 O O . CYS A 1 106 ? 16.578 -5.758 -11.285 1.00 52.88 106 CYS A O 1
ATOM 803 N N . GLY A 1 107 ? 17.450 -6.769 -13.102 1.00 43.09 107 GLY A N 1
ATOM 804 C CA . GLY A 1 107 ? 18.503 -5.807 -13.491 1.00 43.09 107 GLY A CA 1
ATOM 805 C C . GLY A 1 107 ? 18.274 -4.301 -13.242 1.00 43.09 107 GLY A C 1
ATOM 806 O O . GLY A 1 107 ? 17.151 -3.820 -13.186 1.00 43.09 107 GLY A O 1
ATOM 807 N N . ALA A 1 108 ? 19.395 -3.576 -13.129 1.00 49.75 108 ALA A N 1
ATOM 808 C CA . ALA A 1 108 ? 19.551 -2.303 -12.415 1.00 49.75 108 ALA A CA 1
ATOM 809 C C . ALA A 1 108 ? 18.481 -1.226 -12.679 1.00 49.75 108 ALA A C 1
ATOM 811 O O . ALA A 1 108 ? 18.394 -0.668 -13.773 1.00 49.75 108 ALA A O 1
ATOM 812 N N . GLY A 1 109 ? 17.745 -0.868 -11.625 1.00 52.91 109 GLY A N 1
ATOM 813 C CA . GLY A 1 109 ? 17.114 0.445 -11.519 1.00 52.91 109 GLY A CA 1
ATOM 814 C C . GLY A 1 109 ? 18.076 1.464 -10.897 1.00 52.91 109 GLY A C 1
ATOM 815 O O . GLY A 1 109 ? 19.036 1.075 -10.232 1.00 52.91 109 GLY A O 1
ATOM 816 N N . PRO A 1 110 ? 17.784 2.764 -10.981 1.00 54.12 110 PRO A N 1
ATOM 817 C CA . PRO A 1 110 ? 17.276 3.539 -12.110 1.00 54.12 110 PRO A CA 1
ATOM 818 C C . PRO A 1 110 ? 18.422 4.417 -12.690 1.00 54.12 110 PRO A C 1
ATOM 820 O O . PRO A 1 110 ? 19.553 4.337 -12.217 1.00 54.12 110 PRO A O 1
ATOM 823 N N . GLU A 1 111 ? 18.159 5.334 -13.632 1.00 49.84 111 GLU A N 1
ATOM 824 C CA . GLU A 1 111 ? 18.818 6.661 -13.505 1.00 49.84 111 GLU A CA 1
ATOM 825 C C . GLU A 1 111 ? 17.836 7.678 -12.901 1.00 49.84 111 GLU A C 1
ATOM 827 O O . GLU A 1 111 ? 18.202 8.470 -12.042 1.00 49.84 111 GLU A O 1
ATOM 832 N N . TYR A 1 112 ? 16.547 7.543 -13.207 1.00 53.66 112 TYR A N 1
ATOM 833 C CA . TYR A 1 112 ? 15.406 7.928 -12.369 1.00 53.66 112 TYR A CA 1
ATOM 834 C C . TYR A 1 112 ? 14.182 7.181 -12.942 1.00 53.66 112 TYR A C 1
ATOM 836 O O . TYR A 1 112 ? 14.122 6.919 -14.138 1.00 53.66 112 TYR A O 1
ATOM 844 N N . CYS A 1 113 ? 13.274 6.699 -12.112 1.00 58.53 113 CYS A N 1
ATOM 845 C CA . CYS A 1 113 ? 12.416 5.539 -12.393 1.00 58.53 113 CYS A CA 1
ATOM 846 C C . CYS A 1 113 ? 11.464 5.668 -13.598 1.00 58.53 113 CYS A C 1
ATOM 848 O O . CYS A 1 113 ? 10.758 6.662 -13.734 1.00 58.53 113 CYS A O 1
ATOM 850 N N . ASN A 1 114 ? 11.402 4.623 -14.431 1.00 52.62 114 ASN A N 1
ATOM 851 C CA . ASN A 1 114 ? 10.493 4.518 -15.574 1.00 52.62 114 ASN A CA 1
ATOM 852 C C . ASN A 1 114 ? 9.775 3.160 -15.484 1.00 52.62 114 ASN A C 1
ATOM 854 O O . ASN A 1 114 ? 10.369 2.135 -15.807 1.00 52.62 114 ASN A O 1
ATOM 858 N N . ALA A 1 115 ? 8.548 3.122 -14.962 1.00 52.91 115 ALA A N 1
ATOM 859 C CA . ALA A 1 115 ? 7.816 1.878 -14.729 1.00 52.91 115 ALA A CA 1
ATOM 860 C C . ALA A 1 115 ? 6.960 1.505 -15.951 1.00 52.91 115 ALA A C 1
ATOM 862 O O . ALA A 1 115 ? 6.064 2.248 -16.350 1.00 52.91 115 ALA A O 1
ATOM 863 N N . THR A 1 116 ? 7.195 0.324 -16.530 1.00 49.72 116 THR A N 1
ATOM 864 C CA . THR A 1 116 ? 6.211 -0.306 -17.427 1.00 49.72 116 THR A CA 1
ATOM 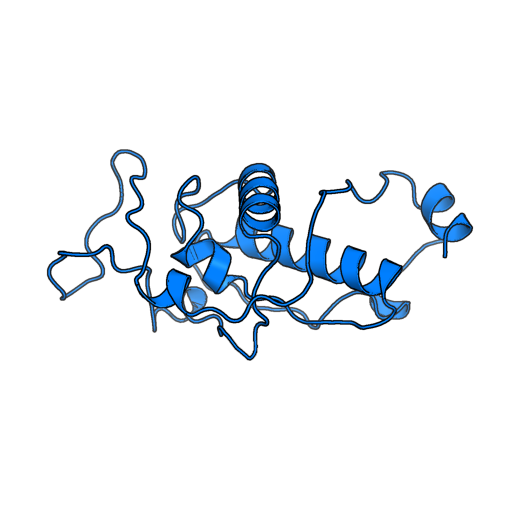865 C C . THR A 1 116 ? 5.380 -1.288 -16.605 1.00 49.72 116 THR A C 1
ATOM 867 O O . THR A 1 116 ? 5.953 -2.133 -15.920 1.00 49.72 116 THR A O 1
ATOM 870 N N . GLN A 1 117 ? 4.048 -1.159 -16.662 1.00 53.91 117 GLN A N 1
ATOM 871 C CA . GLN A 1 117 ? 3.075 -1.944 -15.885 1.00 53.91 117 GLN A CA 1
ATOM 872 C C . GLN A 1 117 ? 3.376 -3.452 -15.906 1.00 53.91 117 GLN A C 1
ATOM 874 O O . GLN A 1 117 ? 3.498 -4.052 -16.976 1.00 53.91 117 GLN A O 1
ATOM 879 N N . ASN A 1 118 ? 3.428 -4.073 -14.724 1.00 62.06 118 ASN A N 1
ATOM 880 C CA . ASN A 1 118 ? 3.476 -5.527 -14.575 1.00 62.06 118 ASN A CA 1
ATOM 881 C C . ASN A 1 118 ? 2.170 -6.145 -15.127 1.00 62.06 118 ASN A C 1
ATOM 883 O O . ASN A 1 118 ? 1.072 -5.666 -14.845 1.00 62.06 118 ASN A O 1
ATOM 887 N N . ALA A 1 119 ? 2.249 -7.225 -15.914 1.00 61.66 119 ALA A N 1
ATOM 888 C CA . ALA A 1 119 ? 1.067 -7.881 -16.497 1.00 61.66 119 ALA A CA 1
ATOM 889 C C . ALA A 1 119 ? 0.063 -8.385 -15.434 1.00 61.66 119 ALA A C 1
ATOM 891 O O . ALA A 1 119 ? -1.133 -8.535 -15.716 1.00 61.66 119 ALA A O 1
ATOM 892 N N . LYS A 1 120 ? 0.530 -8.609 -14.197 1.00 67.19 120 LYS A N 1
ATOM 893 C CA . LYS A 1 120 ? -0.320 -8.937 -13.044 1.00 67.19 120 LYS A CA 1
ATOM 894 C C . LYS A 1 120 ? -1.280 -7.802 -12.667 1.00 67.19 120 LYS A C 1
ATOM 896 O O . LYS A 1 120 ? -2.381 -8.078 -12.200 1.00 67.19 120 LYS A O 1
ATOM 901 N N . CYS A 1 121 ? -0.930 -6.548 -12.956 1.00 75.44 121 CYS A N 1
ATOM 902 C CA . CYS A 1 121 ? -1.736 -5.378 -12.603 1.00 75.44 121 CYS A CA 1
ATOM 903 C C . CYS A 1 121 ? -3.121 -5.371 -13.259 1.00 75.44 121 CYS A C 1
ATOM 905 O O . CYS A 1 121 ? -4.076 -4.863 -12.681 1.00 75.44 121 CYS A O 1
ATOM 907 N N . ALA A 1 122 ? -3.253 -5.939 -14.462 1.00 67.81 122 ALA A N 1
ATOM 908 C CA . ALA A 1 122 ? -4.526 -5.993 -15.183 1.00 67.81 122 ALA A CA 1
ATOM 909 C C . ALA A 1 122 ? -5.498 -7.060 -14.643 1.00 67.81 122 ALA A C 1
ATOM 911 O O . ALA A 1 122 ? -6.678 -7.026 -14.978 1.00 67.81 122 ALA A O 1
ATOM 912 N N . HIS A 1 123 ? -5.010 -8.001 -13.827 1.00 61.34 123 HIS A N 1
ATOM 913 C CA . HIS A 1 123 ? -5.777 -9.149 -13.332 1.00 61.34 123 HIS A CA 1
ATOM 914 C C . HIS A 1 123 ? -6.080 -9.069 -11.829 1.00 61.34 123 HIS A C 1
ATOM 916 O O . HIS A 1 123 ? -6.652 -10.003 -11.271 1.00 61.34 123 HIS A O 1
ATOM 922 N N . ALA A 1 124 ? -5.701 -7.972 -11.169 1.00 69.31 124 ALA A N 1
ATOM 923 C CA . ALA A 1 124 ? -5.954 -7.780 -9.750 1.00 69.31 124 ALA A CA 1
ATOM 924 C C . ALA A 1 124 ? -7.449 -7.549 -9.485 1.00 69.31 124 ALA A C 1
ATOM 926 O O . ALA A 1 124 ? -8.070 -6.651 -10.058 1.00 69.31 124 ALA A O 1
ATOM 927 N N . HIS A 1 125 ? -8.025 -8.349 -8.588 1.00 77.69 125 HIS A N 1
ATOM 928 C CA . HIS A 1 125 ? -9.381 -8.133 -8.103 1.00 77.69 125 HIS A CA 1
ATOM 929 C C . HIS A 1 125 ? -9.376 -6.988 -7.088 1.00 77.69 125 HIS A C 1
ATOM 931 O O . HIS A 1 125 ? -8.898 -7.143 -5.967 1.00 77.69 125 HIS A O 1
ATOM 937 N N . LEU A 1 126 ? -9.869 -5.819 -7.499 1.00 78.62 126 LEU A N 1
ATOM 938 C CA . LEU A 1 126 ? -9.887 -4.636 -6.647 1.00 78.62 126 LEU A CA 1
ATOM 939 C C . LEU A 1 126 ? -10.943 -4.788 -5.557 1.00 78.62 126 LEU A C 1
ATOM 941 O O . LEU A 1 126 ? -12.128 -4.969 -5.842 1.00 78.62 126 LEU A O 1
ATOM 945 N N . GLN A 1 127 ? -10.504 -4.657 -4.314 1.00 62.12 127 GLN A N 1
ATOM 946 C CA . GLN A 1 127 ? -11.378 -4.513 -3.167 1.00 62.12 127 GLN A CA 1
ATOM 947 C C . GLN A 1 127 ? -11.305 -3.063 -2.675 1.00 62.12 127 GLN A C 1
ATOM 949 O O . GLN A 1 127 ? -10.464 -2.272 -3.099 1.00 62.12 127 GLN A O 1
ATOM 954 N N . SER A 1 128 ? -12.253 -2.667 -1.836 1.00 62.62 128 SER A N 1
ATOM 955 C CA . SER A 1 128 ? -12.293 -1.317 -1.272 1.00 62.62 128 SER A CA 1
ATOM 956 C C . SER A 1 128 ? -12.329 -0.191 -2.319 1.00 62.62 128 SER A C 1
ATOM 958 O O . SER A 1 128 ? -11.316 0.470 -2.543 1.00 62.62 128 SER A O 1
ATOM 960 N N . PRO A 1 129 ? -13.476 0.084 -2.970 1.00 75.62 129 PRO A N 1
ATOM 961 C CA . PRO A 1 129 ? -13.594 1.213 -3.882 1.00 75.62 129 PRO A CA 1
ATOM 962 C C . PRO A 1 129 ? -13.270 2.543 -3.195 1.00 75.62 129 PRO A C 1
ATOM 964 O O . PRO A 1 129 ? -13.994 3.002 -2.305 1.00 75.62 129 PRO A O 1
ATOM 967 N N . ILE A 1 130 ? -12.179 3.173 -3.632 1.00 74.50 130 ILE A N 1
ATOM 968 C CA . ILE A 1 130 ? -11.704 4.461 -3.120 1.00 74.50 130 ILE A CA 1
ATOM 969 C C . ILE A 1 130 ? -11.982 5.523 -4.177 1.00 74.50 130 ILE A C 1
ATOM 971 O O . ILE A 1 130 ? -11.442 5.482 -5.277 1.00 74.50 130 ILE A O 1
ATOM 975 N N . THR A 1 131 ? -12.810 6.504 -3.831 1.00 75.62 131 THR A N 1
ATOM 976 C CA . THR A 1 131 ? -13.134 7.640 -4.712 1.00 75.62 131 THR A CA 1
ATOM 977 C C . THR A 1 131 ? -12.450 8.936 -4.282 1.00 75.62 131 THR A C 1
ATOM 979 O O . THR A 1 131 ? -12.455 9.913 -5.024 1.00 75.62 131 THR A O 1
ATOM 982 N N . SER A 1 132 ? -11.892 8.973 -3.070 1.00 72.56 132 SER A N 1
ATOM 983 C CA . SER A 1 132 ? -11.193 10.130 -2.510 1.00 72.56 132 SER A CA 1
ATOM 984 C C . SER A 1 132 ? -10.297 9.710 -1.351 1.00 72.56 132 SER A C 1
ATOM 986 O O . SER A 1 132 ? -10.699 8.873 -0.542 1.00 72.56 132 SER A O 1
ATOM 988 N N . PHE A 1 133 ? -9.143 10.357 -1.218 1.00 69.25 133 PHE A N 1
ATOM 989 C CA . PHE A 1 133 ? -8.301 10.262 -0.032 1.00 69.25 133 PHE A CA 1
ATOM 990 C C . PHE A 1 133 ? -8.686 11.351 0.968 1.00 69.25 133 PHE A C 1
ATOM 992 O O . PHE A 1 133 ? -8.875 12.512 0.599 1.00 69.25 133 PHE A O 1
ATOM 999 N N . VAL A 1 134 ? -8.779 10.974 2.240 1.00 69.38 134 VAL A N 1
ATOM 1000 C CA . VAL A 1 134 ? -8.995 11.903 3.345 1.00 69.38 134 VAL A CA 1
ATOM 1001 C C . VAL A 1 134 ? -7.823 11.754 4.294 1.00 69.38 134 VAL A C 1
ATOM 1003 O O . VAL A 1 134 ? -7.575 10.672 4.821 1.00 69.38 134 VAL A O 1
ATOM 1006 N N . LYS A 1 135 ? -7.115 12.857 4.545 1.00 67.25 135 LYS A N 1
ATOM 1007 C CA . LYS A 1 135 ? -6.142 12.898 5.632 1.00 67.25 135 LYS A CA 1
ATOM 1008 C C . LYS A 1 135 ? -6.889 12.610 6.934 1.00 67.25 135 LYS A C 1
ATOM 1010 O O . LYS A 1 135 ? -7.781 13.373 7.308 1.00 67.25 135 LYS A O 1
ATOM 1015 N N . ILE A 1 136 ? -6.540 11.515 7.605 1.00 59.72 136 ILE A N 1
ATOM 1016 C CA . ILE A 1 136 ? -7.059 11.225 8.945 1.00 59.72 136 ILE A CA 1
ATOM 1017 C C . ILE A 1 136 ? -6.645 12.405 9.829 1.00 59.72 136 ILE A C 1
ATOM 1019 O O . ILE A 1 136 ? -5.475 12.786 9.818 1.00 59.72 136 ILE A O 1
ATOM 1023 N N . ALA A 1 137 ? -7.631 13.052 10.456 1.00 56.91 137 ALA A N 1
ATOM 1024 C CA . ALA A 1 137 ? -7.486 14.361 11.088 1.00 56.91 137 ALA A CA 1
ATOM 1025 C C . ALA A 1 137 ? -6.264 14.437 12.019 1.00 56.91 137 ALA A C 1
ATOM 1027 O O . ALA A 1 137 ? -5.928 13.472 12.697 1.00 56.91 137 ALA A O 1
ATOM 1028 N N . GLU A 1 138 ? -5.628 15.608 12.078 1.00 57.50 138 GLU A N 1
ATOM 1029 C CA . GLU A 1 138 ? -4.471 15.858 12.956 1.00 57.50 138 GLU A CA 1
ATOM 1030 C C . GLU A 1 138 ? -4.858 15.936 14.446 1.00 57.50 138 GLU A C 1
ATOM 1032 O O . GLU A 1 138 ? -3.980 15.971 15.304 1.00 57.50 138 GLU A O 1
ATOM 1037 N N . ASP A 1 139 ? -6.161 15.968 14.753 1.00 57.91 139 ASP A N 1
ATOM 1038 C CA . ASP A 1 139 ? -6.714 16.124 16.098 1.00 57.91 139 ASP A CA 1
ATOM 1039 C C . ASP A 1 139 ? -7.619 14.936 16.468 1.00 57.91 139 ASP A C 1
ATOM 1041 O O . ASP A 1 139 ? -8.707 14.747 15.910 1.00 57.91 139 ASP A O 1
ATOM 1045 N N . GLU A 1 140 ? -7.176 14.153 17.454 1.00 58.91 140 GLU A N 1
ATOM 1046 C CA . GLU A 1 140 ? -7.882 12.987 17.995 1.00 58.91 140 GLU A CA 1
ATOM 1047 C C . GLU A 1 140 ? -9.281 13.325 18.548 1.00 58.91 140 GLU A C 1
ATOM 1049 O O . GLU A 1 140 ? -10.185 12.487 18.500 1.00 58.91 140 GLU A O 1
ATOM 1054 N N . ALA A 1 141 ? -9.511 14.556 19.027 1.00 61.94 141 ALA A N 1
ATOM 1055 C CA . ALA A 1 141 ? -10.806 14.966 19.574 1.00 61.94 141 ALA A CA 1
ATOM 1056 C C . ALA A 1 141 ? -11.887 15.101 18.487 1.00 61.94 141 ALA A C 1
ATOM 1058 O O . ALA A 1 141 ? -13.063 14.804 18.719 1.00 61.94 141 ALA A O 1
ATOM 1059 N N . GLN A 1 142 ? -11.498 15.505 17.275 1.00 62.16 142 GLN A N 1
ATOM 1060 C CA . GLN A 1 142 ? -12.412 15.592 16.129 1.00 62.16 142 GLN A CA 1
ATOM 1061 C C . GLN A 1 142 ? -12.806 14.213 15.597 1.00 62.16 142 GLN A C 1
ATOM 1063 O O . GLN A 1 142 ? -13.851 14.057 14.968 1.00 62.16 142 GLN A O 1
ATOM 1068 N N . ILE A 1 143 ? -11.969 13.213 15.850 1.00 61.28 143 ILE A N 1
ATOM 1069 C CA . ILE A 1 143 ? -12.182 11.838 15.419 1.00 61.28 143 ILE A CA 1
ATOM 1070 C C . ILE A 1 143 ? -13.149 11.122 16.366 1.00 61.28 143 ILE A C 1
ATOM 1072 O O . ILE A 1 143 ? -14.116 10.524 15.899 1.00 61.28 143 ILE A O 1
ATOM 1076 N N . ALA A 1 144 ? -12.950 11.250 17.683 1.00 58.25 144 ALA A N 1
ATOM 1077 C CA . ALA A 1 144 ? -13.779 10.600 18.705 1.00 58.25 144 ALA A CA 1
ATOM 1078 C C . ALA A 1 144 ? -15.261 11.031 18.691 1.00 58.25 144 ALA A C 1
ATOM 1080 O O . ALA A 1 144 ? -16.104 10.386 19.304 1.00 58.25 144 ALA A O 1
ATOM 1081 N N . THR A 1 145 ? -15.585 12.135 18.014 1.00 58.78 145 THR A N 1
ATOM 1082 C CA . THR A 1 145 ? -16.955 12.658 17.882 1.00 58.78 145 THR A CA 1
ATOM 1083 C C . THR A 1 145 ? -17.658 12.219 16.593 1.00 58.78 145 THR A C 1
ATOM 1085 O O . THR A 1 145 ? -18.850 12.479 16.437 1.00 58.78 145 THR A O 1
ATOM 1088 N N . ARG A 1 146 ? -16.938 11.575 15.661 1.00 54.78 146 ARG A N 1
ATOM 1089 C CA . ARG A 1 146 ? -17.466 11.072 14.376 1.00 54.78 146 ARG A CA 1
ATOM 1090 C C . ARG A 1 146 ? -17.668 9.553 14.342 1.00 54.78 146 ARG A C 1
ATOM 1092 O O . ARG A 1 146 ? -18.297 9.060 13.408 1.00 54.78 146 ARG A O 1
ATOM 1099 N N . SER A 1 147 ? -17.091 8.837 15.303 1.00 51.19 147 SER A N 1
ATOM 1100 C CA . SER A 1 147 ? -17.240 7.395 15.543 1.00 51.19 147 SER A CA 1
ATOM 1101 C C . SER A 1 147 ? -18.470 7.090 16.382 1.00 51.19 147 SER A C 1
ATOM 1103 O O . SER A 1 147 ? -19.179 6.129 16.014 1.00 51.19 147 SER A O 1
#

Sequence (147 aa):
AFLNWTEQGAVTPVKDQGTVGSCWAFSTTGNIEGQWFLKHKELTSLSEEYLVDCDPTDCGVFGGYPVNAFAFAIAKGGLPTEADYPYCSGTGDCYPCMADHNKTQCGAGPEYCNATQNAKCAHAHLQSPITSFVKIAEDEAQIATRS